Protein AF-S7WIS7-F1 (afdb_monomer_lite)

Sequence (50 aa):
MKFIYATKPVATGEAVMVCVGKHDSKKINIPTEIRNRIITLESSVGHHIE

Structure (mmCIF, N/CA/C/O backbone):
data_AF-S7WIS7-F1
#
_entry.id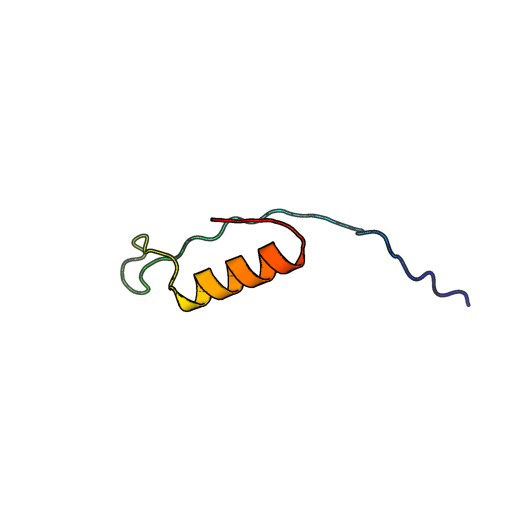   AF-S7WIS7-F1
#
loop_
_atom_site.group_PDB
_atom_site.id
_atom_site.type_symbol
_atom_site.label_atom_id
_atom_site.label_alt_id
_atom_site.label_comp_id
_atom_site.label_asym_id
_atom_site.label_entity_id
_atom_site.label_seq_id
_atom_site.pdbx_PDB_ins_code
_atom_site.Cartn_x
_atom_site.Cartn_y
_atom_site.Cartn_z
_atom_site.occupancy
_atom_site.B_iso_or_equiv
_atom_site.auth_seq_id
_atom_site.auth_comp_id
_atom_site.auth_asym_id
_atom_site.auth_atom_id
_atom_site.pdbx_PDB_model_num
ATOM 1 N N . MET A 1 1 ? 1.600 -9.987 -40.202 1.00 41.25 1 MET A N 1
ATOM 2 C CA . MET A 1 1 ? 0.828 -9.646 -38.987 1.00 41.25 1 MET A CA 1
ATOM 3 C C . MET A 1 1 ? 1.813 -9.046 -37.988 1.00 41.25 1 MET A C 1
ATOM 5 O O . MET A 1 1 ? 2.754 -9.736 -37.621 1.00 41.25 1 MET A O 1
ATOM 9 N N . LYS A 1 2 ? 1.724 -7.745 -37.683 1.00 42.53 2 LYS A N 1
ATOM 10 C CA . LYS A 1 2 ? 2.723 -7.016 -36.878 1.00 42.53 2 LYS A CA 1
ATOM 11 C C . LYS A 1 2 ? 2.089 -6.705 -35.521 1.00 42.53 2 LYS A C 1
ATOM 13 O O . LYS A 1 2 ? 1.203 -5.861 -35.453 1.00 42.53 2 LYS A O 1
ATOM 18 N N . PHE A 1 3 ? 2.485 -7.423 -34.473 1.00 58.97 3 PHE A N 1
ATOM 19 C CA . PHE A 1 3 ? 2.057 -7.114 -33.110 1.00 58.97 3 PHE A CA 1
ATOM 20 C C . PHE A 1 3 ? 2.811 -5.864 -32.646 1.00 58.97 3 PHE A C 1
ATOM 22 O O . PHE A 1 3 ? 4.036 -5.875 -32.530 1.00 58.97 3 PHE A O 1
ATOM 29 N N . ILE A 1 4 ? 2.087 -4.762 -32.457 1.00 60.44 4 ILE A N 1
ATOM 30 C CA . ILE A 1 4 ? 2.625 -3.541 -31.860 1.00 60.44 4 ILE A CA 1
ATOM 31 C C . ILE A 1 4 ? 2.625 -3.775 -30.349 1.00 60.44 4 ILE A C 1
ATOM 33 O O . ILE A 1 4 ? 1.571 -3.760 -29.720 1.00 60.44 4 ILE A O 1
ATOM 37 N N . TYR A 1 5 ? 3.797 -4.024 -29.769 1.00 61.62 5 TYR A N 1
ATOM 38 C CA . TYR A 1 5 ? 3.974 -3.977 -28.321 1.00 61.62 5 TYR A CA 1
ATOM 39 C C . TYR A 1 5 ? 3.802 -2.521 -27.883 1.00 61.62 5 TYR A C 1
ATOM 41 O O . TYR A 1 5 ? 4.692 -1.693 -28.071 1.00 61.62 5 TYR A O 1
ATOM 49 N N . ALA A 1 6 ? 2.619 -2.180 -27.375 1.00 60.47 6 ALA A N 1
ATOM 50 C CA . ALA A 1 6 ? 2.352 -0.853 -26.850 1.00 60.47 6 ALA A CA 1
ATOM 51 C C . ALA A 1 6 ? 3.089 -0.689 -25.513 1.00 60.47 6 ALA A C 1
ATOM 53 O O . ALA A 1 6 ? 2.680 -1.226 -24.491 1.00 60.47 6 ALA A O 1
ATOM 54 N N . THR A 1 7 ? 4.183 0.068 -25.527 1.00 68.00 7 THR A N 1
ATOM 55 C CA . THR A 1 7 ? 4.916 0.516 -24.331 1.00 68.00 7 THR A CA 1
ATOM 56 C C . THR A 1 7 ? 4.284 1.748 -23.675 1.00 68.00 7 THR A C 1
ATOM 58 O O . THR A 1 7 ? 4.829 2.281 -22.712 1.00 68.00 7 THR A O 1
ATOM 61 N N . LYS A 1 8 ? 3.148 2.234 -24.196 1.00 77.25 8 LYS A N 1
ATOM 62 C CA . LYS A 1 8 ? 2.451 3.415 -23.681 1.00 77.25 8 LYS A CA 1
ATOM 63 C C . LYS A 1 8 ? 1.193 3.021 -22.906 1.00 77.25 8 LYS A C 1
ATOM 65 O O . LYS A 1 8 ? 0.402 2.237 -23.435 1.00 77.25 8 LYS A O 1
ATOM 70 N N . PRO A 1 9 ? 0.973 3.591 -21.706 1.00 79.56 9 PRO A N 1
ATOM 71 C CA . PRO A 1 9 ? -0.289 3.424 -20.999 1.00 79.56 9 PRO A CA 1
ATOM 72 C C . PRO A 1 9 ? -1.434 3.968 -21.864 1.00 79.56 9 PRO A C 1
ATOM 74 O O . PRO A 1 9 ? -1.352 5.076 -22.393 1.00 79.56 9 PRO A O 1
ATOM 77 N N . VAL A 1 10 ? -2.481 3.159 -22.038 1.00 88.81 10 VAL A N 1
ATOM 78 C CA . VAL A 1 10 ? -3.673 3.498 -22.843 1.00 88.81 10 VAL A CA 1
ATOM 79 C C . VAL A 1 10 ? -4.788 4.137 -22.011 1.00 88.81 10 VAL A C 1
ATOM 81 O O . VAL A 1 10 ? -5.716 4.712 -22.570 1.00 88.81 10 VAL A O 1
ATOM 84 N N . ALA A 1 11 ? -4.685 4.042 -20.685 1.00 88.81 11 ALA A N 1
ATOM 85 C CA . ALA A 1 11 ? -5.546 4.701 -19.715 1.00 88.81 11 ALA A CA 1
ATOM 86 C C . ALA A 1 11 ? -4.801 4.836 -18.379 1.00 88.81 11 ALA A C 1
ATOM 88 O O . ALA A 1 11 ? -3.977 3.987 -18.032 1.00 88.81 11 ALA A O 1
ATOM 89 N N . THR A 1 12 ? -5.113 5.891 -17.635 1.00 90.12 12 THR A N 1
ATOM 90 C CA . THR A 1 12 ? -4.650 6.132 -16.265 1.00 90.12 12 THR A CA 1
ATOM 91 C C . THR A 1 12 ? -5.855 6.457 -15.387 1.00 90.12 12 THR A C 1
ATOM 93 O O . THR A 1 12 ? -6.890 6.906 -15.881 1.00 90.12 12 THR A O 1
ATOM 96 N N . GLY A 1 13 ? -5.741 6.207 -14.087 1.00 91.00 13 GLY A N 1
ATOM 97 C CA . GLY A 1 13 ? -6.800 6.489 -13.128 1.00 91.00 13 GLY A CA 1
ATOM 98 C C . GLY A 1 13 ? -6.249 6.559 -11.713 1.00 91.00 13 GLY A C 1
ATOM 99 O O . GLY A 1 13 ? -5.200 5.986 -11.421 1.00 91.00 13 GLY A O 1
ATOM 100 N N . GLU A 1 14 ? -6.971 7.264 -10.854 1.00 92.88 14 GLU A N 1
ATOM 101 C CA . GLU A 1 14 ? -6.625 7.458 -9.450 1.00 92.88 14 GLU A CA 1
ATOM 102 C C . GLU A 1 14 ? -7.723 6.870 -8.565 1.00 92.88 14 GLU A C 1
ATOM 104 O O . GLU A 1 14 ? -8.906 6.893 -8.913 1.00 92.88 14 GLU A O 1
ATOM 109 N N . ALA A 1 15 ? -7.332 6.332 -7.413 1.00 92.31 15 ALA A N 1
ATOM 110 C CA . ALA A 1 15 ? -8.256 5.789 -6.429 1.00 92.31 15 ALA A CA 1
ATOM 111 C C . ALA A 1 15 ? -7.777 6.114 -5.012 1.00 92.31 15 ALA A C 1
ATOM 113 O O . ALA A 1 15 ? -6.579 6.140 -4.738 1.00 92.31 15 ALA A O 1
ATOM 114 N N . VAL A 1 16 ? -8.732 6.317 -4.101 1.00 93.06 16 VAL A N 1
ATOM 115 C CA . VAL A 1 16 ? -8.472 6.545 -2.675 1.00 93.06 16 VAL A CA 1
ATOM 116 C C . VAL A 1 16 ? -9.081 5.402 -1.874 1.00 93.06 16 VAL A C 1
ATOM 118 O O . VAL A 1 16 ? -10.246 5.056 -2.056 1.00 93.06 16 VAL A O 1
ATOM 121 N N . MET A 1 17 ? -8.296 4.830 -0.962 1.00 91.75 17 MET A N 1
ATOM 122 C CA . MET A 1 17 ? -8.720 3.745 -0.079 1.00 91.75 17 MET A CA 1
ATOM 123 C C . MET A 1 17 ? -8.591 4.162 1.386 1.00 91.75 17 MET A C 1
ATOM 125 O O . MET A 1 17 ? -7.629 4.821 1.777 1.00 91.75 17 MET A O 1
ATOM 129 N N . VAL A 1 18 ? -9.547 3.737 2.215 1.00 94.31 18 VAL A N 1
ATOM 130 C CA . VAL A 1 18 ? -9.506 3.899 3.674 1.00 94.31 18 VAL A CA 1
ATOM 131 C C . VAL A 1 18 ? -9.747 2.559 4.359 1.00 94.31 18 VAL A C 1
ATOM 133 O O . VAL A 1 18 ? -10.564 1.759 3.907 1.00 94.31 18 VAL A O 1
ATOM 136 N N . CYS A 1 19 ? -9.047 2.311 5.465 1.00 95.38 19 CYS A N 1
ATOM 137 C CA . CYS A 1 19 ? -9.308 1.147 6.304 1.00 95.38 19 CYS A CA 1
ATOM 138 C C . CYS A 1 19 ? -10.403 1.482 7.318 1.00 95.38 19 CYS A C 1
ATOM 140 O O . CYS A 1 19 ? -10.358 2.523 7.980 1.00 95.38 19 CYS A O 1
ATOM 142 N N . VAL A 1 20 ? -11.368 0.577 7.462 1.00 96.94 20 VAL A N 1
ATOM 143 C CA . VAL A 1 20 ? -12.457 0.697 8.433 1.00 96.94 20 VAL A CA 1
ATOM 144 C C . VAL A 1 20 ? -12.601 -0.575 9.260 1.00 96.94 20 VAL A C 1
ATOM 146 O O . VAL A 1 20 ? -12.260 -1.669 8.806 1.00 96.94 20 VAL A O 1
ATOM 149 N N . GLY A 1 21 ? -13.111 -0.432 10.481 1.00 96.81 21 GLY A N 1
ATOM 150 C CA . GLY A 1 21 ? -13.510 -1.551 11.317 1.00 96.81 21 GLY A CA 1
ATOM 151 C C . GLY A 1 21 ? -14.634 -2.336 10.645 1.00 96.81 21 GLY A C 1
ATOM 152 O O . GLY A 1 21 ? -15.612 -1.7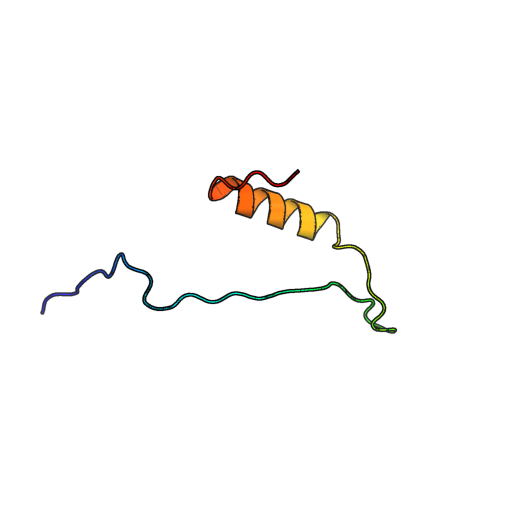70 10.159 1.00 96.81 21 GLY A O 1
ATOM 153 N N . LYS A 1 22 ? -14.504 -3.664 10.610 1.00 94.94 22 LYS A N 1
ATOM 154 C CA . LYS A 1 22 ? -15.454 -4.551 9.916 1.00 94.94 22 LYS A CA 1
ATOM 155 C C . LYS A 1 22 ? -16.889 -4.440 10.447 1.00 94.94 22 LYS A C 1
ATOM 157 O O . LYS A 1 22 ? -17.831 -4.653 9.693 1.00 94.94 22 L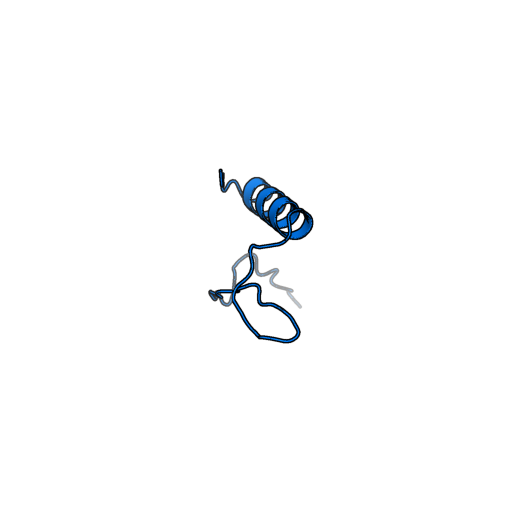YS A O 1
ATOM 162 N N . HIS A 1 23 ? -17.045 -4.159 11.739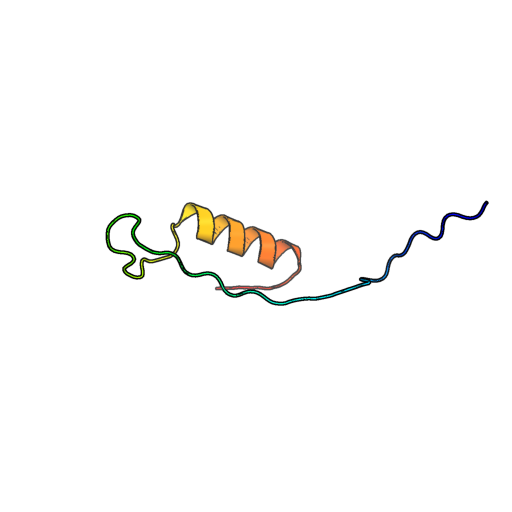 1.00 96.81 23 HIS A N 1
ATOM 163 C CA . HIS A 1 23 ? -18.334 -4.218 12.432 1.00 96.81 23 HIS A CA 1
ATOM 164 C C . HIS A 1 23 ? -18.984 -2.851 12.640 1.00 96.81 23 HIS A C 1
ATOM 166 O O . HIS A 1 23 ? -20.202 -2.775 12.753 1.00 96.81 23 HIS A O 1
ATOM 172 N N . ASP A 1 24 ? -18.189 -1.785 12.699 1.00 96.56 24 ASP A N 1
ATOM 173 C CA . ASP A 1 24 ? -18.659 -0.434 13.013 1.00 96.56 24 ASP A CA 1
ATOM 174 C C . ASP A 1 24 ? -18.389 0.578 11.892 1.00 96.56 24 ASP A C 1
ATOM 176 O O . ASP A 1 24 ? -18.794 1.734 12.003 1.00 96.56 24 ASP A O 1
ATOM 180 N N . SER A 1 25 ? -17.688 0.158 10.830 1.00 95.69 25 SER A N 1
ATOM 181 C CA . SER A 1 25 ? -17.233 1.000 9.718 1.00 95.69 25 SER A CA 1
ATOM 182 C C . SER A 1 25 ? -16.468 2.249 10.161 1.00 95.69 25 SER A C 1
ATOM 184 O O . SER A 1 25 ? -16.294 3.190 9.382 1.00 95.69 25 SER A O 1
ATOM 186 N N . LYS A 1 26 ? -15.968 2.271 11.401 1.00 97.25 26 LYS A N 1
ATOM 187 C CA . LYS A 1 26 ? -15.188 3.396 11.900 1.00 97.25 26 LYS A CA 1
ATOM 188 C C . LYS A 1 26 ? -13.818 3.356 11.264 1.00 97.25 26 LYS A C 1
ATOM 190 O O . LYS A 1 26 ? -13.235 2.289 11.094 1.00 97.25 26 LYS A O 1
ATOM 195 N N . LYS A 1 27 ? -13.291 4.528 10.924 1.00 96.25 27 LYS A N 1
ATOM 196 C CA . LYS A 1 27 ? -11.938 4.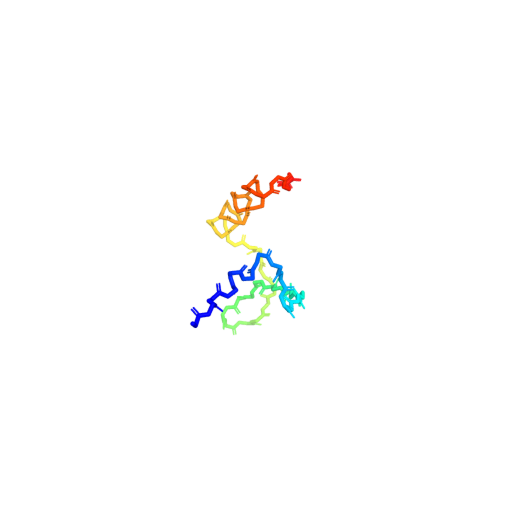650 10.388 1.00 96.25 27 LYS A CA 1
ATOM 197 C C . LYS A 1 27 ? -10.946 4.011 11.357 1.00 96.25 27 LYS A C 1
ATOM 199 O O . LYS A 1 27 ? -10.941 4.326 12.546 1.00 96.25 27 LYS A O 1
ATOM 204 N N . ILE A 1 28 ? -10.088 3.161 10.819 1.00 96.44 28 ILE A N 1
ATOM 205 C CA . ILE A 1 28 ? -8.953 2.592 11.537 1.00 96.44 28 ILE A CA 1
ATOM 206 C C . ILE A 1 28 ? -7.662 2.965 10.817 1.00 96.44 28 ILE A C 1
ATOM 208 O O . ILE A 1 28 ? -7.660 3.363 9.648 1.00 96.44 28 ILE A O 1
ATOM 212 N N . ASN A 1 29 ? -6.546 2.834 11.526 1.00 95.38 29 ASN A N 1
ATOM 213 C CA . ASN A 1 29 ? -5.236 2.960 10.907 1.00 95.38 29 ASN A CA 1
ATOM 214 C C . ASN A 1 29 ? -5.014 1.824 9.902 1.00 95.38 29 ASN A C 1
ATOM 216 O O . ASN A 1 29 ? -5.500 0.708 10.096 1.00 95.38 29 ASN A O 1
ATOM 220 N N . ILE A 1 30 ? -4.247 2.107 8.847 1.00 94.69 30 ILE A N 1
ATOM 221 C CA . ILE A 1 30 ? -3.794 1.074 7.912 1.00 94.69 30 ILE A CA 1
ATOM 222 C C . ILE A 1 30 ? -2.969 0.048 8.708 1.00 94.69 30 ILE A C 1
ATOM 224 O O . ILE A 1 30 ? -2.012 0.458 9.377 1.00 94.69 30 ILE A O 1
ATOM 228 N N . PRO A 1 31 ? -3.308 -1.255 8.654 1.00 95.56 31 PRO A N 1
ATOM 229 C CA . PRO A 1 31 ? -2.532 -2.300 9.313 1.00 95.56 31 PRO A CA 1
ATOM 230 C C . PRO A 1 31 ? -1.055 -2.254 8.911 1.00 95.56 31 PRO A C 1
ATOM 232 O O . PRO A 1 31 ? -0.741 -2.053 7.737 1.00 95.56 31 PRO A O 1
ATOM 235 N N . THR A 1 32 ? -0.147 -2.476 9.865 1.00 95.31 32 THR A N 1
ATOM 236 C CA . THR A 1 32 ? 1.308 -2.344 9.659 1.00 95.31 32 THR A CA 1
ATOM 237 C C . THR A 1 32 ? 1.819 -3.166 8.479 1.00 95.31 32 THR A C 1
ATOM 239 O O . THR A 1 32 ? 2.614 -2.676 7.685 1.00 95.31 32 THR A O 1
ATOM 242 N N . GLU A 1 33 ? 1.322 -4.391 8.310 1.00 95.94 33 GLU A N 1
ATOM 243 C CA . GLU A 1 33 ? 1.699 -5.239 7.178 1.00 95.94 33 GLU A CA 1
ATOM 244 C C . GLU A 1 33 ? 1.321 -4.608 5.827 1.00 95.94 33 GLU A C 1
ATOM 246 O O . GLU A 1 33 ? 2.138 -4.571 4.908 1.00 95.94 33 GLU A O 1
ATOM 251 N N . ILE A 1 34 ? 0.104 -4.063 5.713 1.00 94.62 34 ILE A N 1
ATOM 252 C CA . ILE A 1 34 ? -0.367 -3.390 4.495 1.00 94.62 34 ILE A CA 1
ATOM 253 C C . ILE A 1 34 ? 0.452 -2.119 4.252 1.00 94.62 34 ILE A C 1
ATOM 255 O O . ILE A 1 34 ? 0.897 -1.889 3.129 1.00 94.62 34 ILE A O 1
ATOM 259 N N . ARG A 1 35 ? 0.716 -1.332 5.302 1.00 94.25 35 ARG A N 1
ATOM 260 C CA . ARG A 1 35 ? 1.570 -0.137 5.227 1.00 94.25 35 ARG A CA 1
ATOM 261 C C . ARG A 1 35 ? 2.959 -0.472 4.678 1.00 94.25 35 ARG A C 1
ATOM 263 O O . ARG A 1 35 ? 3.405 0.181 3.742 1.00 94.25 35 ARG A O 1
ATOM 270 N N . ASN A 1 36 ? 3.618 -1.501 5.206 1.00 94.62 36 ASN A N 1
ATOM 271 C CA . ASN A 1 36 ? 4.964 -1.886 4.770 1.00 94.62 36 ASN A CA 1
ATOM 272 C C . ASN A 1 36 ? 4.989 -2.333 3.301 1.00 94.62 36 ASN A C 1
ATOM 274 O O . ASN A 1 36 ? 5.933 -2.020 2.572 1.00 94.62 36 ASN A O 1
ATOM 278 N N . ARG A 1 37 ? 3.937 -3.025 2.843 1.00 95.06 37 ARG A N 1
ATOM 279 C CA . ARG A 1 37 ? 3.787 -3.395 1.427 1.00 95.06 37 ARG A CA 1
ATOM 280 C C . ARG A 1 37 ? 3.619 -2.165 0.534 1.00 95.06 37 ARG A C 1
ATOM 282 O O . ARG A 1 37 ? 4.264 -2.111 -0.507 1.00 95.06 37 ARG A O 1
ATOM 289 N N . ILE A 1 38 ? 2.814 -1.182 0.950 1.00 93.06 38 ILE A N 1
ATOM 290 C CA . ILE A 1 38 ? 2.661 0.093 0.226 1.00 93.06 38 ILE A CA 1
ATOM 291 C C . ILE A 1 38 ? 4.016 0.801 0.121 1.00 93.06 38 ILE A C 1
ATOM 293 O O . ILE A 1 38 ? 4.445 1.097 -0.985 1.00 93.06 38 ILE A O 1
ATOM 297 N N . ILE A 1 39 ? 4.735 0.982 1.235 1.00 93.31 39 ILE A N 1
ATOM 298 C CA . ILE A 1 39 ? 6.057 1.637 1.242 1.00 93.31 39 ILE A CA 1
ATOM 299 C C . ILE A 1 39 ? 7.031 0.932 0.289 1.00 93.31 39 ILE A C 1
ATOM 301 O O . ILE A 1 39 ? 7.740 1.586 -0.472 1.00 93.31 39 ILE A O 1
ATOM 305 N N . THR A 1 40 ? 7.043 -0.403 0.292 1.00 93.62 40 THR A N 1
ATOM 306 C CA . THR A 1 40 ? 7.914 -1.196 -0.589 1.00 93.62 40 THR A CA 1
ATOM 307 C C . THR A 1 40 ? 7.573 -0.987 -2.067 1.00 93.62 40 THR A C 1
ATOM 309 O O . THR A 1 40 ? 8.474 -0.810 -2.887 1.00 93.62 40 THR A O 1
ATOM 312 N N . LEU A 1 41 ? 6.282 -0.993 -2.414 1.00 92.25 41 LEU A N 1
ATOM 313 C CA . LEU A 1 41 ? 5.817 -0.765 -3.785 1.00 92.25 41 LEU A CA 1
ATOM 314 C C . LEU A 1 41 ? 6.161 0.646 -4.268 1.00 92.25 41 LEU A C 1
ATOM 316 O O . LEU A 1 41 ? 6.708 0.800 -5.356 1.00 92.25 41 LEU A O 1
ATOM 320 N N . GLU A 1 42 ? 5.912 1.656 -3.443 1.00 90.94 42 GLU A N 1
ATOM 321 C CA . GLU A 1 42 ? 6.199 3.058 -3.759 1.00 90.94 42 GLU A CA 1
ATOM 322 C C . GLU A 1 42 ? 7.709 3.284 -3.924 1.00 90.94 42 GLU A C 1
ATOM 324 O O . GLU A 1 42 ? 8.158 3.859 -4.918 1.00 90.94 42 GLU A O 1
ATOM 329 N N . SER A 1 43 ? 8.516 2.684 -3.045 1.00 91.25 43 SER A N 1
ATOM 330 C CA . SER A 1 43 ? 9.979 2.703 -3.165 1.00 91.25 43 SER A CA 1
ATOM 331 C C . SER A 1 43 ? 10.464 2.064 -4.473 1.00 91.25 43 SER A C 1
ATOM 333 O O . SER A 1 43 ? 11.418 2.552 -5.078 1.00 91.25 43 SER A O 1
ATOM 335 N N . SER A 1 44 ? 9.801 1.001 -4.951 1.00 91.00 44 SER A N 1
ATOM 336 C CA . SER A 1 44 ? 10.181 0.301 -6.191 1.00 91.00 44 SER A CA 1
ATOM 337 C C . SER A 1 44 ? 9.992 1.136 -7.461 1.00 91.00 44 SER A C 1
ATOM 339 O O . SER A 1 44 ? 10.662 0.888 -8.463 1.00 91.00 44 SER A O 1
ATOM 341 N N . VAL A 1 45 ? 9.119 2.145 -7.410 1.00 87.88 45 VAL A N 1
ATOM 342 C CA . VAL A 1 45 ? 8.894 3.106 -8.500 1.00 87.88 45 VAL A CA 1
ATOM 343 C C . VAL A 1 45 ? 9.597 4.447 -8.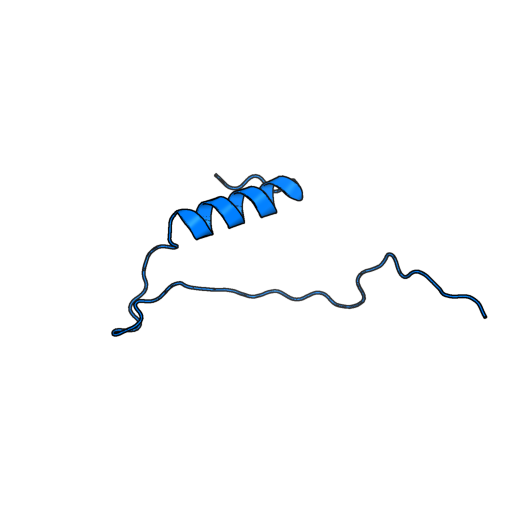251 1.00 87.88 45 VAL A C 1
ATOM 345 O O . VAL A 1 45 ? 9.434 5.382 -9.029 1.00 87.88 45 VAL A O 1
ATOM 348 N N . GLY A 1 46 ? 10.424 4.534 -7.200 1.00 82.75 46 GLY A N 1
ATOM 349 C CA . GLY A 1 46 ? 11.218 5.715 -6.851 1.00 82.75 46 GLY A CA 1
ATOM 350 C C . GLY A 1 46 ? 10.498 6.738 -5.970 1.00 82.75 46 GLY A C 1
ATOM 351 O O . GLY A 1 46 ? 11.093 7.760 -5.627 1.00 82.75 46 GLY A O 1
ATOM 352 N N . HIS A 1 47 ? 9.258 6.479 -5.552 1.00 82.25 47 HIS A N 1
ATOM 353 C CA . HIS A 1 47 ? 8.550 7.333 -4.603 1.00 82.25 47 HIS A CA 1
ATOM 354 C C . HIS A 1 47 ? 9.026 7.029 -3.179 1.00 82.25 47 HIS A C 1
ATOM 356 O O . HIS A 1 47 ? 8.893 5.912 -2.686 1.00 82.25 47 HIS A O 1
ATOM 362 N N . HIS A 1 48 ? 9.604 8.022 -2.507 1.00 72.56 48 HIS A N 1
ATOM 363 C CA . HIS A 1 48 ? 10.012 7.891 -1.109 1.00 72.56 48 HIS A CA 1
ATOM 364 C C . HIS A 1 48 ? 8.896 8.426 -0.218 1.00 72.56 48 HIS A C 1
ATOM 366 O O . HIS A 1 48 ? 8.636 9.628 -0.198 1.00 72.56 48 HIS A O 1
ATOM 372 N N . ILE A 1 49 ? 8.220 7.516 0.481 1.00 69.19 49 ILE A N 1
ATOM 373 C CA . ILE A 1 49 ? 7.153 7.841 1.427 1.00 69.19 49 ILE A CA 1
ATOM 374 C C . ILE A 1 49 ? 7.670 7.506 2.827 1.00 69.19 49 ILE A C 1
ATOM 376 O O . ILE A 1 49 ? 7.914 6.333 3.117 1.00 69.19 49 ILE A O 1
ATOM 380 N N . GLU A 1 50 ? 7.878 8.542 3.645 1.00 57.66 50 GLU A N 1
ATOM 381 C CA . GLU A 1 50 ? 8.276 8.450 5.063 1.00 57.66 50 GLU A CA 1
ATOM 382 C C . GLU A 1 50 ? 7.091 8.115 5.986 1.00 57.66 50 GLU A C 1
ATOM 384 O O . GLU A 1 50 ? 5.966 8.626 5.755 1.00 57.66 50 GLU A O 1
#

Foldseek 3Di:
DDDDPPPDDPDDDDDDDFDADPPPRHGDDDPPVNVVVVCVVCVVVVHHDD

Organism: NCBI:txid1217666

Secondary structure (DSSP, 8-state):
-------S-S---------B-TTT--B-PPPHHHHHHHHHHHHHTT----

Radius of gyration: 17.29 Å; chains: 1; bounding box: 30×18×52 Å

pLDDT: mean 85.79, std 14.59, range [41.25, 97.25]